Protein AF-A0A0K8V2G8-F1 (afdb_monomer_lite)

Structure (mmCIF, N/CA/C/O backbone):
data_AF-A0A0K8V2G8-F1
#
_entry.id   AF-A0A0K8V2G8-F1
#
loop_
_atom_site.group_PDB
_atom_site.id
_atom_site.type_symbol
_atom_site.label_atom_id
_atom_site.label_alt_id
_atom_site.label_comp_id
_atom_site.label_asym_id
_atom_site.label_entity_id
_atom_site.label_seq_id
_atom_site.pdbx_PDB_ins_code
_atom_site.Cartn_x
_atom_site.Cartn_y
_atom_site.Cartn_z
_atom_site.occupancy
_atom_site.B_iso_or_equiv
_atom_site.auth_seq_id
_atom_site.auth_comp_id
_atom_site.auth_asym_id
_atom_site.auth_atom_id
_atom_site.pdbx_PDB_model_num
ATOM 1 N N . MET A 1 1 ? -19.554 -8.550 -14.761 1.00 41.94 1 MET A N 1
ATOM 2 C CA . MET A 1 1 ? -18.535 -8.451 -13.702 1.00 41.94 1 MET A CA 1
ATOM 3 C C . MET A 1 1 ? -17.722 -9.725 -13.819 1.00 41.94 1 MET A C 1
ATOM 5 O O . MET A 1 1 ? -18.204 -10.765 -13.389 1.00 41.94 1 MET A O 1
ATOM 9 N N . ASN A 1 2 ? -16.613 -9.688 -14.556 1.00 38.88 2 ASN A N 1
ATOM 10 C CA . ASN A 1 2 ? -15.762 -10.867 -14.713 1.00 38.88 2 ASN A CA 1
ATOM 11 C C . ASN A 1 2 ? -14.847 -10.941 -13.487 1.00 38.88 2 ASN A C 1
ATOM 13 O O . ASN A 1 2 ? -14.289 -9.932 -13.070 1.00 38.88 2 ASN A O 1
ATOM 17 N N . GLU A 1 3 ? -14.718 -12.117 -12.877 1.00 46.59 3 GLU A N 1
ATOM 18 C CA . GLU A 1 3 ? -13.953 -12.346 -11.636 1.00 46.59 3 GLU A CA 1
ATOM 19 C C . GLU A 1 3 ? -12.420 -12.220 -11.802 1.00 46.59 3 GLU A C 1
ATOM 21 O O . GLU A 1 3 ? -11.664 -12.582 -10.896 1.00 46.59 3 GLU A O 1
ATOM 26 N N . GLU A 1 4 ? -11.957 -11.741 -12.959 1.00 46.47 4 GLU A N 1
ATOM 27 C CA . GLU A 1 4 ? -10.601 -11.957 -13.473 1.00 46.47 4 GLU A CA 1
ATOM 28 C C . GLU A 1 4 ? -9.624 -10.796 -13.189 1.00 46.47 4 GLU A C 1
ATOM 30 O O . GLU A 1 4 ? -8.418 -11.017 -13.189 1.00 46.47 4 GLU A O 1
ATOM 35 N N . ASP A 1 5 ? -10.115 -9.609 -12.808 1.00 48.47 5 ASP A N 1
ATOM 36 C CA . ASP A 1 5 ? -9.299 -8.420 -12.471 1.00 48.47 5 ASP A CA 1
ATOM 37 C C . ASP A 1 5 ? -9.186 -8.162 -10.953 1.00 48.47 5 ASP A C 1
ATOM 39 O O . ASP A 1 5 ? -9.135 -7.025 -10.477 1.00 48.47 5 ASP A O 1
ATOM 43 N N . ILE A 1 6 ? -9.186 -9.223 -10.144 1.00 56.06 6 ILE A N 1
ATOM 44 C CA . ILE A 1 6 ? -9.200 -9.107 -8.680 1.00 56.06 6 ILE A CA 1
ATOM 45 C C . ILE A 1 6 ? -7.839 -9.503 -8.109 1.00 56.06 6 ILE A C 1
ATOM 47 O O . ILE A 1 6 ? -7.391 -10.638 -8.268 1.00 56.06 6 ILE A O 1
ATOM 51 N N . ILE A 1 7 ? -7.209 -8.589 -7.363 1.00 60.88 7 ILE A N 1
ATOM 52 C CA . ILE A 1 7 ? -6.068 -8.926 -6.504 1.00 60.88 7 ILE A CA 1
ATOM 53 C C . ILE A 1 7 ? -6.590 -9.778 -5.350 1.00 60.88 7 ILE A C 1
ATOM 55 O O . ILE A 1 7 ? -7.371 -9.301 -4.520 1.00 60.88 7 ILE A O 1
ATOM 59 N N . ARG A 1 8 ? -6.145 -11.032 -5.275 1.00 75.50 8 ARG A N 1
ATOM 60 C CA . ARG A 1 8 ? -6.487 -11.931 -4.172 1.00 75.50 8 ARG A CA 1
ATOM 61 C C . ARG A 1 8 ? -5.332 -11.978 -3.185 1.00 75.50 8 ARG A C 1
ATOM 63 O O . ARG A 1 8 ? -4.165 -12.115 -3.554 1.00 75.50 8 ARG A O 1
ATOM 70 N N . VAL A 1 9 ? -5.686 -11.840 -1.914 1.00 66.00 9 VAL A N 1
ATOM 71 C CA . VAL A 1 9 ? -4.755 -11.904 -0.794 1.00 66.00 9 VAL A CA 1
ATOM 72 C C . VAL A 1 9 ? -5.177 -13.061 0.082 1.00 66.00 9 VAL A C 1
ATOM 74 O O . VAL A 1 9 ? -6.290 -13.080 0.606 1.00 66.00 9 VAL A O 1
ATOM 77 N N . GLU A 1 10 ? -4.256 -13.990 0.284 1.00 75.19 10 GLU A N 1
ATOM 78 C CA . GLU A 1 10 ? -4.449 -15.099 1.204 1.00 75.19 10 GLU A CA 1
ATOM 79 C C . GLU A 1 10 ? -3.355 -15.082 2.267 1.00 75.19 10 GLU A C 1
ATOM 81 O O . GLU A 1 10 ? -2.177 -14.807 2.002 1.00 75.19 10 GLU A O 1
ATOM 86 N N . LYS A 1 11 ? -3.752 -15.391 3.501 1.00 60.00 11 LYS A N 1
ATOM 87 C CA . LYS A 1 11 ? -2.809 -15.663 4.580 1.00 60.00 11 LYS A CA 1
ATOM 88 C C . LYS A 1 11 ? -2.103 -16.980 4.267 1.00 60.00 11 LYS A C 1
ATOM 90 O O . LYS A 1 11 ? -2.762 -17.997 4.056 1.00 60.00 11 LYS A O 1
ATOM 95 N N . ALA A 1 12 ? -0.773 -16.981 4.270 1.00 54.56 12 ALA A N 1
ATOM 96 C CA . ALA A 1 12 ? -0.030 -18.226 4.114 1.00 54.56 12 ALA A CA 1
ATOM 97 C C . ALA A 1 12 ? -0.277 -19.151 5.332 1.00 54.56 12 ALA A C 1
ATOM 99 O O . ALA A 1 12 ? -0.427 -18.641 6.450 1.00 54.56 12 ALA A O 1
ATOM 100 N N . PRO A 1 13 ? -0.304 -20.488 5.160 1.00 47.31 13 PRO A N 1
ATOM 101 C CA . PRO A 1 13 ? -0.367 -21.421 6.284 1.00 47.31 13 PRO A CA 1
ATOM 102 C C . PRO A 1 13 ? 0.740 -21.114 7.303 1.00 47.31 13 PRO A C 1
ATOM 104 O O . PRO A 1 13 ? 1.890 -20.887 6.930 1.00 47.31 13 PRO A O 1
ATOM 107 N N . LEU A 1 14 ? 0.370 -21.044 8.583 1.00 51.66 14 LEU A N 1
ATOM 108 C CA . LEU A 1 14 ? 1.260 -20.657 9.680 1.00 51.66 14 LEU A CA 1
ATOM 109 C C . LEU A 1 14 ? 2.249 -21.781 10.019 1.00 51.66 14 LEU A C 1
ATOM 111 O O . LEU A 1 14 ? 1.823 -22.876 10.376 1.00 51.66 14 LEU A O 1
ATOM 115 N N . GLU A 1 15 ? 3.542 -21.459 10.060 1.00 47.50 15 GLU A N 1
ATOM 116 C CA . GLU A 1 15 ? 4.415 -21.993 11.108 1.00 47.50 15 GLU A CA 1
ATOM 117 C C . GLU A 1 15 ? 4.232 -21.110 12.352 1.00 47.50 15 GLU A C 1
ATOM 119 O O . GLU A 1 15 ? 4.153 -19.882 12.261 1.00 47.50 15 GLU A O 1
ATOM 124 N N . VAL A 1 16 ? 4.033 -21.752 13.502 1.00 42.22 16 VAL A N 1
ATOM 125 C CA . VAL A 1 16 ? 3.554 -21.131 14.743 1.00 42.22 16 VAL A CA 1
ATOM 126 C C . VAL A 1 16 ? 4.580 -20.136 15.285 1.00 42.22 16 VAL A C 1
ATOM 128 O O . VAL A 1 16 ? 5.695 -20.517 15.626 1.00 42.22 16 VAL A O 1
ATOM 131 N N . MET A 1 17 ? 4.185 -18.871 15.437 1.00 38.06 17 MET A N 1
ATOM 132 C CA . MET A 1 17 ? 4.955 -17.882 16.190 1.00 38.06 17 MET A CA 1
ATOM 133 C C . MET A 1 17 ? 4.000 -16.999 17.005 1.00 38.06 17 MET A C 1
ATOM 135 O O . MET A 1 17 ? 2.992 -16.516 16.486 1.00 38.06 17 MET A O 1
ATOM 139 N N . ASN A 1 18 ? 4.297 -16.892 18.304 1.00 37.94 18 ASN A N 1
ATOM 140 C CA . ASN A 1 18 ? 3.417 -16.379 19.356 1.00 37.94 18 ASN A CA 1
ATOM 141 C C . ASN A 1 18 ? 3.062 -14.892 19.190 1.00 37.94 18 ASN A C 1
ATOM 143 O O . ASN A 1 18 ? 3.897 -14.077 18.801 1.00 37.94 18 ASN A O 1
ATOM 147 N N . GLU A 1 19 ? 1.815 -14.557 19.520 1.00 38.94 19 GLU A N 1
ATOM 148 C CA . GLU A 1 19 ? 1.239 -13.214 19.420 1.00 38.94 19 GLU A CA 1
ATOM 149 C C . GLU A 1 19 ? 1.582 -12.367 20.657 1.00 38.94 19 GLU A C 1
ATOM 151 O O . GLU A 1 19 ? 1.492 -12.840 21.789 1.00 38.94 19 GLU A O 1
ATOM 156 N N . ILE A 1 20 ? 1.971 -11.109 20.432 1.00 39.66 20 ILE A N 1
ATOM 157 C CA . ILE A 1 20 ? 2.133 -10.087 21.473 1.00 39.66 20 ILE A CA 1
ATOM 158 C C . ILE A 1 20 ? 0.885 -9.196 21.426 1.00 39.66 20 ILE A C 1
ATOM 160 O O . ILE A 1 20 ? 0.520 -8.695 20.363 1.00 39.66 20 ILE A O 1
ATOM 164 N N . ASN A 1 21 ? 0.222 -9.044 22.575 1.00 41.84 21 ASN A N 1
ATOM 165 C CA . ASN A 1 21 ? -0.933 -8.167 22.771 1.00 41.84 21 ASN A CA 1
ATOM 166 C C . ASN A 1 21 ? -0.479 -6.706 22.890 1.00 41.84 21 ASN A C 1
ATOM 168 O O . ASN A 1 21 ? 0.310 -6.401 23.780 1.00 41.84 21 ASN A O 1
ATOM 172 N N . ASP A 1 22 ? -1.037 -5.812 22.070 1.00 45.84 22 ASP A N 1
ATOM 173 C CA . ASP A 1 22 ? -0.886 -4.361 22.238 1.00 45.84 22 ASP A CA 1
ATOM 174 C C . ASP A 1 22 ? -2.131 -3.760 22.910 1.00 45.84 22 ASP A C 1
ATOM 176 O O . ASP A 1 22 ? -3.257 -3.875 22.414 1.00 45.84 22 ASP A O 1
ATOM 180 N N . GLU A 1 23 ? -1.909 -3.116 24.057 1.00 40.09 23 GLU A N 1
ATOM 181 C CA . GLU A 1 23 ? -2.914 -2.425 24.866 1.00 40.09 23 GLU A CA 1
ATOM 182 C C . GLU A 1 23 ? -3.423 -1.129 24.207 1.00 40.09 23 GLU A C 1
ATOM 184 O O . GLU A 1 23 ? -2.690 -0.341 23.605 1.00 40.09 23 GLU A O 1
ATOM 189 N N . LEU A 1 24 ? -4.728 -0.900 24.356 1.00 38.22 24 LEU A N 1
ATOM 190 C CA . LEU A 1 24 ? -5.492 0.206 23.788 1.00 38.22 24 LEU A CA 1
ATOM 191 C C . LEU A 1 24 ? -5.239 1.510 24.563 1.00 38.22 24 LEU A C 1
ATOM 193 O O . LEU A 1 24 ? -5.796 1.702 25.642 1.00 38.22 24 LEU A O 1
ATOM 197 N N . ASN A 1 25 ? -4.464 2.438 23.993 1.00 36.34 25 ASN A N 1
ATOM 198 C CA . ASN A 1 25 ? -4.293 3.774 24.566 1.00 36.34 25 ASN A CA 1
ATOM 199 C C . ASN A 1 25 ? -5.191 4.811 23.861 1.00 36.34 25 ASN A C 1
ATOM 201 O O . ASN A 1 25 ? -5.102 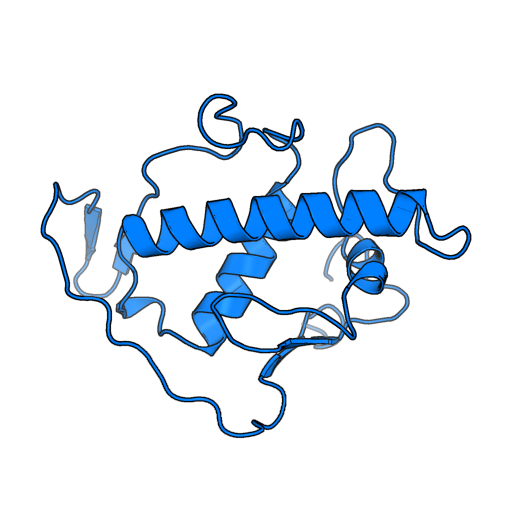5.028 22.649 1.00 36.34 25 ASN A O 1
ATOM 205 N N . ASN A 1 26 ? -6.081 5.421 24.647 1.00 50.28 26 ASN A N 1
ATOM 206 C CA . ASN A 1 26 ? -7.050 6.447 24.260 1.00 50.28 26 ASN A CA 1
ATOM 207 C C . ASN A 1 26 ? -6.351 7.706 23.728 1.00 50.28 26 ASN A C 1
ATOM 209 O O . ASN A 1 26 ? -5.630 8.351 24.482 1.00 50.28 26 ASN A O 1
ATOM 213 N N . ASN A 1 27 ? -6.636 8.125 22.489 1.00 44.38 27 ASN A N 1
ATOM 214 C CA . ASN A 1 27 ? -6.468 9.527 22.097 1.00 44.38 27 ASN A CA 1
ATOM 215 C C . ASN A 1 27 ? -7.410 9.950 20.956 1.00 44.38 27 ASN A C 1
ATOM 217 O O . ASN A 1 27 ? -7.513 9.287 19.925 1.00 44.38 27 ASN A O 1
ATOM 221 N N . THR A 1 28 ? -8.115 11.054 21.230 1.00 43.12 28 THR A N 1
ATOM 222 C CA . THR A 1 28 ? -8.853 11.974 20.341 1.00 43.12 28 THR A CA 1
ATOM 223 C C . THR A 1 28 ? -9.437 11.377 19.056 1.00 43.12 28 THR A C 1
ATOM 225 O O . THR A 1 28 ? -8.828 11.325 17.992 1.00 43.12 28 THR A O 1
ATOM 228 N N . SER A 1 29 ? -10.700 10.971 19.182 1.00 44.47 29 SER A N 1
ATOM 229 C CA . SER A 1 29 ? -11.521 10.327 18.162 1.00 44.47 29 SER A CA 1
ATOM 230 C C . SER A 1 29 ? -11.598 11.123 16.846 1.00 44.47 29 SER A C 1
ATOM 232 O O . SER A 1 29 ? -12.313 12.118 16.748 1.00 44.47 29 SER A O 1
ATOM 234 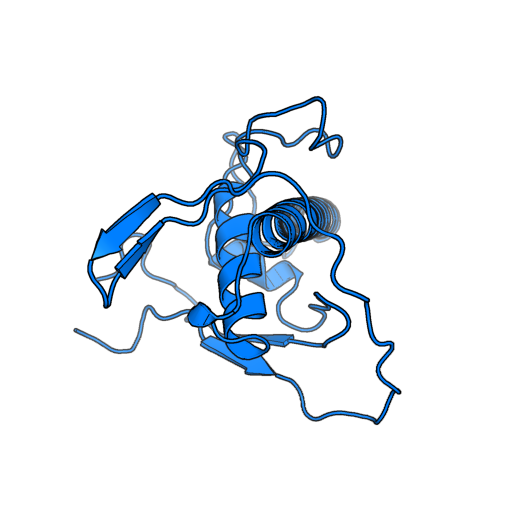N N . ALA A 1 30 ? -10.923 10.644 15.794 1.00 47.53 30 ALA A N 1
ATOM 235 C CA . ALA A 1 30 ? -11.066 11.124 14.411 1.00 47.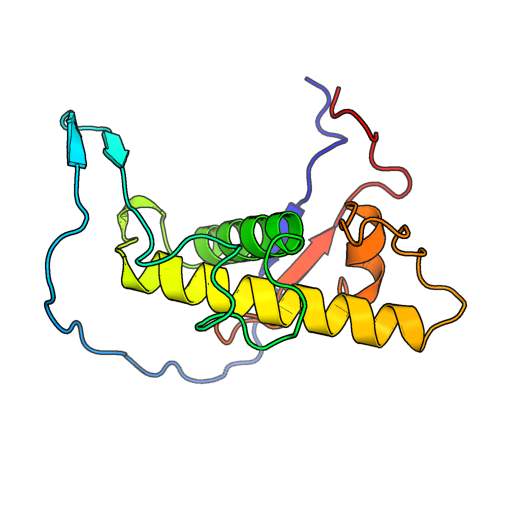53 30 ALA A CA 1
ATOM 236 C C . ALA A 1 30 ? -12.362 10.614 13.735 1.00 47.53 30 ALA A C 1
ATOM 238 O O . ALA A 1 30 ? -12.407 10.399 12.521 1.00 47.53 30 ALA A O 1
ATOM 239 N N . TYR A 1 31 ? -13.399 10.384 14.539 1.00 52.50 31 TYR A N 1
ATOM 240 C CA . TYR A 1 31 ? -14.632 9.690 14.196 1.00 52.50 31 TYR A CA 1
ATOM 241 C C . TYR A 1 31 ? -15.677 10.640 13.622 1.00 52.50 31 TYR A C 1
ATOM 243 O O . TYR A 1 31 ? -16.003 11.669 14.213 1.00 52.50 31 TYR A O 1
ATOM 251 N N . THR A 1 32 ? -16.270 10.249 12.497 1.00 54.22 32 THR A N 1
ATOM 252 C CA . THR A 1 32 ? -17.532 10.826 12.029 1.00 54.22 32 THR A CA 1
ATOM 253 C C . THR A 1 32 ? -18.510 9.685 11.784 1.00 54.22 32 THR A C 1
ATOM 255 O O . THR A 1 32 ? -18.324 8.866 10.878 1.00 54.22 32 THR A O 1
ATOM 258 N N . ARG A 1 33 ? -19.539 9.601 12.636 1.00 49.00 33 ARG A N 1
ATOM 259 C CA . ARG A 1 33 ? -20.671 8.686 12.455 1.00 49.00 33 ARG A CA 1
ATOM 260 C C . ARG A 1 33 ? -21.533 9.203 11.310 1.00 49.00 33 ARG A C 1
ATOM 262 O O . ARG A 1 33 ? -21.974 10.344 11.379 1.00 49.00 33 ARG A O 1
ATOM 269 N N . ILE A 1 34 ? -21.778 8.383 10.290 1.00 61.25 34 ILE A N 1
ATOM 270 C CA . ILE A 1 34 ? -22.731 8.720 9.220 1.00 61.25 34 ILE A CA 1
ATOM 271 C C . ILE A 1 34 ? -24.118 8.176 9.589 1.00 61.25 34 ILE A C 1
ATOM 273 O O . ILE A 1 34 ? -25.106 8.896 9.501 1.00 61.25 34 ILE A O 1
ATOM 277 N N . CYS A 1 35 ? -24.194 6.926 10.055 1.00 46.53 35 CYS A N 1
ATOM 278 C CA . CYS A 1 35 ? -25.405 6.302 10.600 1.00 46.53 35 CYS A CA 1
ATOM 279 C C . CYS A 1 35 ? -25.034 5.137 11.538 1.00 46.53 35 CYS A C 1
ATOM 281 O O . CYS A 1 35 ? -23.851 4.891 11.791 1.00 46.53 35 CYS A O 1
ATOM 283 N N . ASP A 1 36 ? -26.024 4.398 12.047 1.00 58.31 36 ASP A N 1
ATOM 284 C CA . ASP A 1 36 ? -25.798 3.220 12.902 1.00 58.31 36 ASP A CA 1
ATOM 285 C C . ASP A 1 36 ? -24.987 2.106 12.210 1.00 58.31 36 ASP A C 1
ATOM 287 O O . ASP A 1 36 ? -24.378 1.285 12.891 1.00 58.31 36 ASP A O 1
ATOM 291 N N . PHE A 1 37 ? -24.914 2.127 10.874 1.00 59.94 37 PHE A N 1
ATOM 292 C CA . PHE A 1 37 ? -24.275 1.097 10.048 1.00 59.94 37 PHE A CA 1
ATOM 293 C C . PHE A 1 37 ? -22.991 1.555 9.336 1.00 59.94 37 PHE A C 1
ATOM 295 O O . PHE A 1 37 ? -22.235 0.713 8.855 1.00 59.94 37 PHE A O 1
ATOM 302 N N . SER A 1 38 ? -22.708 2.864 9.292 1.00 63.25 38 SER A N 1
ATOM 303 C CA . SER A 1 38 ? -21.599 3.430 8.509 1.00 63.25 38 SER A CA 1
ATOM 304 C C . SER A 1 38 ? -20.785 4.442 9.310 1.00 63.25 38 SER A C 1
ATOM 306 O O . SER A 1 38 ? -21.320 5.377 9.916 1.00 63.25 38 SER A O 1
ATOM 308 N N . ARG A 1 39 ? -19.458 4.286 9.268 1.00 74.81 39 ARG A N 1
ATOM 309 C CA . ARG A 1 39 ? -18.491 5.166 9.937 1.00 74.81 39 ARG A CA 1
ATOM 310 C C . ARG A 1 39 ? -17.362 5.560 8.991 1.00 74.81 39 ARG A C 1
ATOM 312 O O . ARG A 1 39 ? -16.877 4.717 8.241 1.00 74.81 39 ARG A O 1
ATOM 319 N N . ILE A 1 40 ? -16.909 6.810 9.082 1.00 86.44 40 ILE A N 1
ATOM 320 C CA . ILE A 1 40 ? -15.634 7.242 8.498 1.00 86.44 40 ILE A CA 1
ATOM 321 C C . ILE A 1 40 ? -14.568 7.149 9.586 1.00 86.44 40 ILE A C 1
ATOM 323 O O . ILE A 1 40 ? -14.719 7.717 10.670 1.00 86.44 40 ILE A O 1
ATOM 327 N N . VAL A 1 41 ? -13.479 6.450 9.274 1.00 86.94 41 VAL A N 1
ATOM 328 C CA . VAL A 1 41 ? -12.250 6.441 10.071 1.00 86.94 41 VAL A CA 1
ATOM 329 C C . VAL A 1 41 ? -11.184 7.150 9.246 1.00 86.94 41 VAL A C 1
ATOM 331 O O . VAL A 1 41 ? -11.046 6.876 8.055 1.00 86.94 41 VAL A O 1
ATOM 334 N N . ARG A 1 42 ? -10.451 8.078 9.861 1.00 92.88 42 ARG A N 1
ATOM 335 C CA . ARG A 1 42 ? -9.374 8.831 9.207 1.00 92.88 42 ARG A CA 1
ATOM 336 C C . ARG A 1 42 ? -8.041 8.499 9.857 1.00 92.88 42 ARG A C 1
ATOM 338 O O . ARG A 1 42 ? -7.985 8.314 11.070 1.00 92.88 42 ARG A O 1
ATOM 345 N N . ALA A 1 43 ? -6.992 8.431 9.047 1.00 95.44 43 ALA A N 1
ATOM 346 C CA . ALA A 1 43 ? -5.625 8.490 9.542 1.00 95.44 43 ALA A CA 1
ATOM 347 C C . ALA A 1 43 ? -5.315 9.901 10.071 1.00 95.44 43 ALA A C 1
ATOM 349 O O . ALA A 1 43 ? -6.039 10.860 9.789 1.00 95.44 43 ALA A O 1
ATOM 350 N N . SER A 1 44 ? -4.222 10.032 10.815 1.00 96.56 44 SER A N 1
ATOM 351 C CA . SER A 1 44 ? -3.728 11.317 11.316 1.00 96.56 44 SER A CA 1
ATOM 352 C C . SER A 1 44 ? -3.105 12.183 10.215 1.00 96.56 44 SER A C 1
ATOM 354 O O . SER A 1 44 ? -2.996 13.395 10.385 1.00 96.56 44 SER A O 1
ATOM 356 N N . TRP A 1 45 ? -2.701 11.577 9.093 1.00 96.00 45 TRP A N 1
ATOM 357 C CA . TRP A 1 45 ? -1.968 12.238 8.010 1.00 96.00 45 TRP A CA 1
ATOM 358 C C . TRP A 1 45 ? -2.419 11.727 6.639 1.00 96.00 45 TRP A C 1
ATOM 360 O O . TRP A 1 45 ? -2.993 10.648 6.524 1.00 96.00 45 TRP A O 1
ATOM 370 N N . HIS A 1 46 ? -2.146 12.504 5.591 1.00 95.44 46 HIS A N 1
ATOM 371 C CA . HIS A 1 46 ? -2.335 12.089 4.200 1.00 95.44 46 HIS A CA 1
ATOM 372 C C . HIS A 1 46 ? -1.023 11.567 3.600 1.00 95.44 46 HIS A C 1
ATOM 374 O O . HIS A 1 46 ? 0.055 11.906 4.078 1.00 95.44 46 HIS A O 1
ATOM 380 N N . GLN A 1 47 ? -1.104 10.806 2.506 1.00 95.75 47 GLN A N 1
ATOM 381 C CA . GLN A 1 47 ? 0.045 10.129 1.876 1.00 95.75 47 GLN A CA 1
ATOM 382 C C . GLN A 1 47 ? 1.216 11.047 1.479 1.00 95.75 47 GLN A C 1
ATOM 384 O O . GLN A 1 47 ? 2.365 10.631 1.517 1.00 95.75 47 GLN A O 1
ATOM 389 N N . GLY A 1 48 ? 0.935 12.309 1.134 1.00 96.81 48 GLY A N 1
ATOM 390 C CA . GLY A 1 48 ? 1.959 13.310 0.805 1.00 96.81 48 GLY A CA 1
ATOM 391 C C . GLY A 1 48 ? 2.635 13.979 2.010 1.00 96.81 48 GLY A C 1
ATOM 392 O O . GLY A 1 48 ? 3.216 15.044 1.853 1.00 96.81 48 GLY A O 1
ATOM 393 N N . ASN A 1 49 ? 2.484 13.456 3.231 1.00 97.19 49 ASN A N 1
ATOM 394 C CA . ASN A 1 49 ? 3.117 14.049 4.410 1.00 97.19 49 ASN A CA 1
ATOM 395 C C . ASN A 1 49 ? 4.582 13.593 4.529 1.00 97.19 49 ASN A C 1
ATOM 397 O O . ASN A 1 49 ? 4.867 12.534 5.086 1.00 97.19 49 ASN A O 1
ATOM 401 N N . GLU A 1 50 ? 5.503 14.416 4.034 1.00 96.06 50 GLU A N 1
ATOM 402 C CA . GLU A 1 50 ? 6.947 14.133 4.008 1.00 96.06 50 GLU A CA 1
ATOM 403 C C . GLU A 1 50 ? 7.597 14.024 5.397 1.00 96.06 50 GLU A C 1
ATOM 405 O O . GLU A 1 50 ? 8.614 13.353 5.548 1.00 96.06 50 GLU A O 1
ATOM 410 N N . LEU A 1 51 ? 7.010 14.638 6.434 1.00 95.12 51 LEU A N 1
ATOM 411 C CA . LEU A 1 51 ? 7.537 14.538 7.802 1.00 95.12 51 LEU A CA 1
ATOM 412 C C . LEU A 1 51 ? 7.337 13.139 8.395 1.00 95.12 51 LEU A C 1
ATOM 414 O O . LEU A 1 51 ? 8.098 12.726 9.268 1.00 95.12 51 LEU A O 1
ATOM 418 N N . ILE A 1 52 ? 6.298 12.431 7.950 1.00 95.88 52 ILE A N 1
ATOM 419 C CA . ILE A 1 52 ? 5.953 11.090 8.430 1.00 95.88 52 ILE A CA 1
ATOM 420 C C . ILE A 1 52 ? 6.495 10.017 7.486 1.00 95.88 52 ILE A C 1
ATOM 422 O O . ILE A 1 52 ? 7.048 9.019 7.946 1.00 95.88 52 ILE A O 1
ATOM 426 N N . PHE A 1 53 ? 6.355 10.216 6.174 1.00 96.50 53 PHE A N 1
ATOM 427 C CA . PHE A 1 53 ? 6.798 9.266 5.153 1.00 96.50 53 PHE A CA 1
ATOM 428 C C . PHE A 1 53 ? 8.194 9.636 4.655 1.00 96.50 53 PHE A C 1
ATOM 430 O O . PHE A 1 53 ? 8.370 10.257 3.609 1.00 96.50 53 PHE A O 1
ATOM 437 N N . THR A 1 54 ? 9.200 9.244 5.436 1.00 92.44 54 THR A N 1
ATOM 438 C CA . THR A 1 54 ? 10.613 9.588 5.209 1.00 92.44 54 THR A CA 1
ATOM 439 C C . THR A 1 54 ? 11.326 8.664 4.220 1.00 92.44 54 THR A C 1
ATOM 441 O O . THR A 1 54 ? 12.532 8.793 4.017 1.00 92.44 54 THR A O 1
ATOM 444 N N . SER A 1 55 ? 10.594 7.755 3.567 1.00 91.69 55 SER A N 1
ATOM 445 C CA . SER A 1 55 ? 11.108 6.884 2.503 1.00 91.69 55 SER A CA 1
ATOM 446 C C . SER A 1 55 ? 11.635 7.643 1.280 1.00 91.69 55 SER A C 1
ATOM 448 O O . SER A 1 55 ? 12.357 7.070 0.469 1.00 91.69 55 SER A O 1
ATOM 450 N N . GLY A 1 56 ? 11.273 8.924 1.141 1.00 94.12 56 GLY A N 1
ATOM 451 C CA . GLY A 1 56 ? 11.557 9.741 -0.038 1.00 94.12 56 GLY A CA 1
ATOM 452 C C . GLY A 1 56 ? 10.512 9.596 -1.147 1.00 94.12 56 GLY A C 1
ATOM 453 O O . GLY A 1 56 ? 10.699 10.143 -2.229 1.00 94.12 56 GLY A O 1
ATOM 454 N N . PHE A 1 57 ? 9.410 8.882 -0.889 1.00 95.81 57 PHE A N 1
ATOM 455 C CA . PHE A 1 57 ? 8.377 8.575 -1.886 1.00 95.81 57 PHE A CA 1
ATOM 456 C C . PHE A 1 57 ? 6.980 9.087 -1.506 1.00 95.81 57 PHE A C 1
ATOM 458 O O . PHE A 1 57 ? 5.968 8.566 -1.980 1.00 95.81 57 PHE A O 1
ATOM 465 N N . ALA A 1 58 ? 6.909 10.102 -0.641 1.00 96.94 58 ALA A N 1
ATOM 466 C CA . ALA A 1 58 ? 5.650 10.710 -0.233 1.00 96.94 58 ALA A CA 1
ATOM 467 C C . ALA A 1 58 ? 4.845 11.223 -1.441 1.00 96.94 58 ALA A C 1
ATOM 469 O O . ALA A 1 58 ? 5.339 11.996 -2.254 1.00 96.94 58 ALA A O 1
ATOM 470 N N . GLY A 1 59 ? 3.584 10.797 -1.545 1.00 96.50 59 GLY A N 1
ATOM 471 C CA . GLY A 1 59 ? 2.647 11.200 -2.596 1.00 96.50 59 GLY A CA 1
ATOM 472 C C . GLY A 1 59 ? 2.368 10.138 -3.663 1.00 96.50 59 GLY A C 1
ATOM 473 O O . GLY A 1 59 ? 1.267 10.144 -4.213 1.00 96.50 59 GLY A O 1
ATOM 474 N N . VAL A 1 60 ? 3.289 9.200 -3.913 1.00 97.44 60 VAL A N 1
ATOM 475 C CA . VAL A 1 60 ? 3.174 8.201 -5.004 1.00 97.44 60 VAL A CA 1
ATOM 476 C C . VAL A 1 60 ? 2.914 6.771 -4.517 1.00 97.44 60 VAL A C 1
ATOM 478 O O . VAL A 1 60 ? 2.638 5.869 -5.307 1.00 97.44 60 VAL A O 1
ATOM 481 N N . GLN A 1 61 ? 2.922 6.545 -3.202 1.00 97.31 61 GLN A N 1
ATOM 482 C CA . GLN A 1 61 ? 2.785 5.216 -2.599 1.00 97.31 61 GLN A CA 1
ATOM 483 C C . GLN A 1 61 ? 1.333 4.739 -2.387 1.00 97.31 61 GLN A C 1
ATOM 485 O O . GLN A 1 61 ? 1.087 3.769 -1.663 1.00 97.31 61 GLN A O 1
ATOM 490 N N . CYS A 1 62 ? 0.358 5.387 -3.034 1.00 96.62 62 CYS A N 1
ATOM 491 C CA . CYS A 1 62 ? -1.076 5.125 -2.869 1.00 96.62 62 CYS A CA 1
ATOM 492 C C . CYS A 1 62 ? -1.452 3.649 -3.075 1.00 96.62 62 CYS A C 1
ATOM 494 O O . CYS A 1 62 ? -2.169 3.064 -2.262 1.00 96.62 62 CYS A O 1
ATOM 496 N N . CYS A 1 63 ? -0.925 3.026 -4.132 1.00 95.75 63 CYS A N 1
ATOM 497 C CA . CYS A 1 63 ? -1.230 1.647 -4.499 1.00 95.75 63 CYS A CA 1
ATOM 498 C C . CYS A 1 63 ? -0.766 0.662 -3.410 1.00 95.75 63 CYS A C 1
ATOM 500 O O . CYS A 1 63 ? -1.505 -0.237 -3.008 1.00 95.75 63 CYS A O 1
ATOM 502 N N . ALA A 1 64 ? 0.425 0.882 -2.848 1.00 97.06 64 ALA A N 1
ATOM 503 C CA . ALA A 1 64 ? 0.953 0.061 -1.762 1.00 97.06 64 ALA A CA 1
ATOM 504 C C . ALA A 1 64 ? 0.220 0.300 -0.427 1.00 97.06 64 ALA A C 1
ATOM 506 O O . ALA A 1 64 ? 0.005 -0.647 0.329 1.00 97.06 64 ALA A O 1
ATOM 507 N N . MET A 1 65 ? -0.220 1.532 -0.139 1.00 97.88 65 MET A N 1
ATOM 508 C CA . MET A 1 65 ? -1.069 1.836 1.028 1.00 97.88 65 MET A CA 1
ATOM 509 C C . MET A 1 65 ? -2.459 1.193 0.929 1.00 97.88 65 MET A C 1
ATOM 511 O O . MET A 1 65 ? -2.993 0.698 1.931 1.00 97.88 65 MET A O 1
ATOM 515 N N . ALA A 1 66 ? -3.034 1.150 -0.274 1.00 96.81 66 ALA A N 1
ATOM 516 C CA . ALA A 1 66 ? -4.271 0.426 -0.538 1.00 96.81 66 ALA A CA 1
ATOM 517 C C . ALA A 1 66 ? -4.076 -1.081 -0.322 1.00 96.81 66 ALA A C 1
ATOM 519 O O . ALA A 1 66 ? -4.840 -1.690 0.429 1.00 96.81 66 ALA A O 1
ATOM 520 N N . LEU A 1 67 ? -3.004 -1.659 -0.879 1.00 96.44 67 LEU A N 1
ATOM 521 C CA . LEU A 1 67 ? -2.633 -3.054 -0.640 1.00 96.44 67 LEU A CA 1
ATOM 522 C C . LEU A 1 67 ? -2.495 -3.339 0.860 1.00 96.44 67 LEU A C 1
ATOM 524 O O . LEU A 1 67 ? -3.155 -4.245 1.357 1.00 96.44 67 LEU A O 1
ATOM 528 N N . ALA A 1 68 ? -1.731 -2.540 1.609 1.00 97.75 68 ALA A N 1
ATOM 529 C CA . ALA A 1 68 ? -1.580 -2.707 3.057 1.00 97.75 68 ALA A CA 1
ATOM 530 C C . ALA A 1 68 ? -2.929 -2.697 3.798 1.00 97.75 68 ALA A C 1
ATOM 532 O O . ALA A 1 68 ? -3.133 -3.471 4.732 1.00 97.75 68 ALA A O 1
ATOM 533 N N . SER A 1 69 ? -3.885 -1.876 3.361 1.00 96.94 69 SER A N 1
ATOM 534 C CA . SER A 1 69 ? -5.234 -1.865 3.936 1.00 96.94 69 SER A CA 1
ATOM 535 C C . SER A 1 69 ? -6.022 -3.142 3.617 1.00 96.94 69 SER A C 1
ATOM 537 O O . SER A 1 69 ? -6.703 -3.666 4.499 1.00 96.94 69 SER A O 1
ATOM 539 N N . ILE A 1 70 ? -5.884 -3.695 2.407 1.00 96.00 70 ILE A N 1
ATOM 540 C CA . ILE A 1 70 ? -6.464 -4.998 2.031 1.00 96.00 70 ILE A CA 1
ATOM 541 C C . ILE A 1 70 ? -5.846 -6.122 2.875 1.00 96.00 70 ILE A C 1
ATOM 543 O O . ILE A 1 70 ? -6.576 -6.925 3.460 1.00 96.00 70 ILE A O 1
ATOM 547 N N . LEU A 1 71 ? -4.515 -6.142 3.020 1.00 95.94 71 LEU A N 1
ATOM 548 C CA . LEU A 1 71 ? -3.821 -7.102 3.887 1.00 95.94 71 LEU A CA 1
ATOM 549 C C . LEU A 1 71 ? -4.349 -7.008 5.323 1.00 95.94 71 LEU A C 1
ATOM 551 O O . LEU A 1 71 ? -4.674 -8.028 5.931 1.00 95.94 71 LEU A O 1
ATOM 555 N N . ARG A 1 72 ? -4.504 -5.788 5.858 1.00 96.62 72 ARG A N 1
ATOM 556 C CA . ARG A 1 72 ? -5.047 -5.575 7.203 1.00 96.62 72 ARG A CA 1
ATOM 557 C C . ARG A 1 72 ? -6.464 -6.119 7.334 1.00 96.62 72 ARG A C 1
ATOM 559 O O . ARG A 1 72 ? -6.756 -6.756 8.339 1.00 96.62 72 ARG A O 1
ATOM 566 N N . ALA A 1 73 ? -7.320 -5.907 6.335 1.00 95.25 73 ALA A N 1
ATOM 567 C CA . ALA A 1 73 ? -8.712 -6.360 6.358 1.00 95.25 73 ALA A CA 1
ATOM 568 C C . ALA A 1 73 ? -8.830 -7.888 6.407 1.00 95.25 73 ALA A C 1
ATOM 570 O O . ALA A 1 73 ? -9.769 -8.407 7.006 1.00 95.25 73 ALA A O 1
ATOM 571 N N . SER A 1 74 ? -7.854 -8.606 5.842 1.00 94.31 74 SER A N 1
ATOM 572 C CA . SER A 1 74 ? -7.812 -10.072 5.892 1.00 94.31 74 SER A CA 1
ATOM 573 C C . SER A 1 74 ? -7.463 -10.647 7.276 1.00 94.31 74 SER A C 1
ATOM 575 O O . SER A 1 74 ? -7.698 -11.829 7.519 1.00 94.31 74 SER A O 1
ATOM 577 N N . ILE A 1 75 ? -6.914 -9.834 8.193 1.00 94.94 75 ILE A N 1
ATOM 578 C CA . ILE A 1 75 ? -6.497 -10.269 9.542 1.00 94.94 75 ILE A CA 1
ATOM 579 C C . ILE A 1 75 ? -7.182 -9.512 10.688 1.00 94.94 75 ILE A C 1
ATOM 581 O O . ILE A 1 75 ? -7.162 -9.982 11.821 1.00 94.94 75 ILE A O 1
ATOM 585 N N . LEU A 1 76 ? -7.765 -8.343 10.419 1.00 91.38 76 LEU A N 1
ATOM 586 C CA . LEU A 1 76 ? -8.484 -7.517 11.383 1.00 91.38 76 LEU A CA 1
ATOM 587 C C . LEU A 1 76 ? -9.700 -6.894 10.702 1.00 91.38 76 LEU A C 1
ATOM 589 O O . LEU A 1 76 ? -9.555 -6.107 9.762 1.00 91.38 76 LEU A O 1
ATOM 593 N N . ALA A 1 77 ? -10.889 -7.190 11.221 1.00 90.06 77 ALA A N 1
ATOM 594 C CA . ALA A 1 77 ? -12.141 -6.755 10.621 1.00 90.06 77 ALA A CA 1
ATOM 595 C C . ALA A 1 77 ? -12.209 -5.213 10.516 1.00 90.06 77 ALA A C 1
ATOM 597 O O . ALA A 1 77 ? -11.920 -4.524 11.502 1.00 90.06 77 ALA A O 1
ATOM 598 N N . PRO A 1 78 ? -12.624 -4.636 9.368 1.00 89.69 78 PRO A N 1
ATOM 599 C CA . PRO A 1 78 ? -12.718 -3.182 9.184 1.00 89.69 78 PRO A CA 1
ATOM 600 C C . PRO A 1 78 ? -13.559 -2.444 10.235 1.00 89.69 78 PRO A C 1
ATOM 602 O O . PRO A 1 78 ? -13.324 -1.265 10.505 1.00 89.69 78 PRO A O 1
ATOM 605 N N . GLN A 1 79 ? -14.508 -3.126 10.883 1.00 87.56 79 GLN A N 1
ATOM 606 C CA . GLN A 1 79 ? -15.341 -2.613 11.980 1.00 87.56 79 GLN A CA 1
ATOM 607 C C . GLN A 1 79 ? -14.563 -2.403 13.291 1.00 87.56 79 GLN A C 1
ATOM 609 O O . GLN A 1 79 ? -15.038 -1.702 14.183 1.00 87.56 79 GLN A O 1
ATOM 614 N N . GLN A 1 80 ? -13.353 -2.950 13.402 1.00 89.00 80 GLN A N 1
ATOM 615 C CA . GLN A 1 80 ? -12.466 -2.786 14.557 1.00 89.00 80 GLN A CA 1
ATOM 616 C C . GLN A 1 80 ? -11.382 -1.728 14.323 1.00 89.00 80 GLN A C 1
ATOM 618 O O . GLN A 1 80 ? -10.614 -1.421 15.226 1.00 89.00 80 GLN A O 1
ATOM 623 N N . TRP A 1 81 ? -11.306 -1.143 13.125 1.00 93.31 81 TRP A N 1
ATOM 624 C CA . TRP A 1 81 ? -10.281 -0.155 12.799 1.00 93.31 81 TRP A CA 1
ATOM 625 C C . TRP A 1 81 ? -10.514 1.179 13.511 1.00 93.31 81 TRP A C 1
ATOM 627 O O . TRP A 1 81 ? -11.646 1.627 13.688 1.00 93.31 81 TRP A O 1
ATOM 637 N N . PHE A 1 82 ? -9.422 1.837 13.864 1.00 93.00 82 PHE A N 1
ATOM 638 C CA . PHE A 1 82 ? -9.381 3.184 14.429 1.00 93.00 82 PHE A CA 1
ATOM 639 C C . PHE A 1 82 ? -8.204 3.951 13.816 1.00 93.00 82 PHE A C 1
ATOM 641 O O . PHE A 1 82 ? -7.457 3.391 13.012 1.00 93.00 82 PHE A O 1
ATOM 648 N N . THR A 1 83 ? -8.017 5.220 14.180 1.00 95.06 83 THR A N 1
ATOM 649 C CA . THR A 1 83 ? -6.972 6.090 13.610 1.00 95.06 83 THR A CA 1
ATOM 650 C C . THR A 1 83 ? -5.598 5.421 13.574 1.00 95.06 83 THR A C 1
ATOM 652 O O . THR A 1 83 ? -4.971 5.388 12.521 1.00 95.06 83 THR A O 1
ATOM 655 N N . ASN A 1 84 ? -5.157 4.786 14.669 1.00 96.06 84 ASN A N 1
ATOM 656 C CA . ASN A 1 84 ? -3.842 4.132 14.693 1.00 96.06 84 ASN A CA 1
ATOM 657 C C . ASN A 1 84 ? -3.778 2.894 13.788 1.00 96.06 84 ASN A C 1
ATOM 659 O O . ASN A 1 84 ? -2.714 2.587 13.262 1.00 96.06 84 ASN A O 1
ATOM 663 N N . THR A 1 85 ? -4.904 2.205 13.561 1.00 96.31 85 THR A N 1
ATOM 664 C CA . THR A 1 85 ? -4.965 1.127 12.561 1.00 96.31 85 THR A CA 1
ATOM 665 C C . THR A 1 85 ? -4.665 1.680 11.173 1.00 96.31 85 THR A C 1
ATOM 667 O O . THR A 1 85 ? -3.816 1.131 10.478 1.00 96.31 85 THR A O 1
ATOM 670 N N . LEU A 1 86 ? -5.303 2.791 10.788 1.00 96.56 86 LEU A N 1
ATOM 671 C CA . LEU A 1 86 ? -5.040 3.420 9.492 1.00 96.56 86 LEU A CA 1
ATOM 672 C C . LEU A 1 86 ? -3.632 4.011 9.406 1.00 96.56 86 LEU A C 1
ATOM 674 O O . LEU A 1 86 ? -2.978 3.830 8.385 1.00 96.56 86 LEU A O 1
ATOM 678 N N . ASN A 1 87 ? -3.129 4.633 10.474 1.00 97.69 87 ASN A N 1
ATOM 679 C CA . ASN A 1 87 ? -1.747 5.117 10.525 1.00 97.69 87 ASN A CA 1
ATOM 680 C C . ASN A 1 87 ? -0.754 3.975 10.279 1.00 97.69 87 ASN A C 1
ATOM 682 O O . ASN A 1 87 ? 0.154 4.120 9.463 1.00 97.69 87 ASN A O 1
ATOM 686 N N . LEU A 1 88 ? -0.957 2.822 10.927 1.00 97.50 88 LEU A N 1
ATOM 687 C CA . LEU A 1 88 ? -0.103 1.658 10.719 1.00 97.50 88 LEU A CA 1
ATOM 688 C C . LEU A 1 88 ? -0.227 1.123 9.289 1.00 97.50 88 LEU A C 1
ATOM 690 O O . LEU A 1 88 ? 0.788 0.806 8.682 1.00 97.50 88 LEU A O 1
ATOM 694 N N . ASN A 1 89 ? -1.434 1.082 8.716 1.00 97.81 89 ASN A N 1
ATOM 695 C CA . ASN A 1 89 ? -1.615 0.683 7.317 1.00 97.81 89 ASN A CA 1
ATOM 696 C C . ASN A 1 89 ? -0.857 1.608 6.356 1.00 97.81 89 ASN A C 1
ATOM 698 O O . ASN A 1 89 ? -0.239 1.124 5.412 1.00 97.81 89 ASN A O 1
ATOM 702 N N . MET A 1 90 ? -0.874 2.920 6.601 1.00 97.75 90 MET A N 1
ATOM 703 C CA . MET A 1 90 ? -0.146 3.888 5.779 1.00 97.75 90 MET A CA 1
ATOM 704 C C . MET A 1 90 ? 1.371 3.710 5.889 1.00 97.75 90 MET A C 1
ATOM 706 O O . MET A 1 90 ? 2.044 3.653 4.865 1.00 97.75 90 MET A O 1
ATOM 710 N N . ILE A 1 91 ? 1.903 3.557 7.107 1.00 97.88 91 ILE A N 1
ATOM 711 C CA . ILE A 1 91 ? 3.336 3.306 7.342 1.00 97.88 91 ILE A CA 1
ATOM 712 C C . ILE A 1 91 ? 3.768 1.987 6.691 1.00 97.88 91 ILE A C 1
ATOM 714 O O . ILE A 1 91 ? 4.770 1.938 5.984 1.00 97.88 91 ILE A O 1
ATOM 718 N N . THR A 1 92 ? 2.996 0.914 6.875 1.00 98.19 92 THR A N 1
ATOM 719 C CA . THR A 1 92 ? 3.278 -0.381 6.242 1.00 98.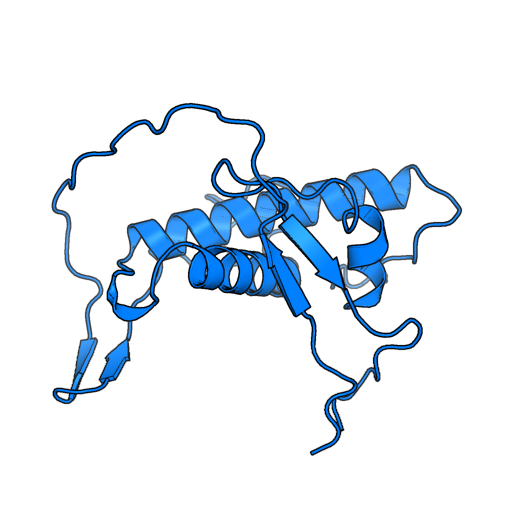19 92 THR A CA 1
ATOM 720 C C . THR A 1 92 ? 3.186 -0.298 4.718 1.00 98.19 92 THR A C 1
ATOM 722 O O . THR A 1 92 ? 4.008 -0.891 4.028 1.00 98.19 92 THR A O 1
ATOM 725 N N . GLY A 1 93 ? 2.238 0.464 4.170 1.00 97.81 93 GLY A N 1
ATOM 726 C CA . GLY A 1 93 ? 2.147 0.716 2.732 1.00 97.81 93 GLY A CA 1
ATOM 727 C C . GLY A 1 93 ? 3.373 1.429 2.168 1.00 97.81 93 GLY A C 1
ATOM 728 O O . GLY A 1 93 ? 3.895 1.023 1.134 1.00 97.81 93 GLY A O 1
ATOM 729 N N . ASP A 1 94 ? 3.875 2.441 2.871 1.00 98.25 94 ASP A N 1
ATOM 730 C CA . ASP A 1 94 ? 5.101 3.156 2.501 1.00 98.25 94 ASP A CA 1
ATOM 731 C C . ASP A 1 94 ? 6.342 2.240 2.517 1.00 98.25 94 ASP A C 1
ATOM 733 O O . ASP A 1 94 ? 7.164 2.258 1.594 1.00 98.25 94 ASP A O 1
ATOM 737 N N . GLN A 1 95 ? 6.432 1.344 3.506 1.00 97.44 95 GLN A N 1
ATOM 738 C CA . GLN A 1 95 ? 7.473 0.311 3.573 1.00 97.44 95 GLN A CA 1
ATOM 739 C C . GLN A 1 95 ? 7.370 -0.693 2.415 1.00 97.44 95 GLN A C 1
ATOM 741 O O . GLN A 1 95 ? 8.384 -1.045 1.808 1.00 97.44 95 GLN A O 1
ATOM 746 N N . ILE A 1 96 ? 6.154 -1.139 2.083 1.00 97.50 96 ILE A N 1
ATOM 747 C CA . ILE A 1 96 ? 5.901 -2.033 0.945 1.00 97.50 96 ILE A CA 1
ATOM 748 C C . ILE A 1 96 ? 6.330 -1.361 -0.362 1.00 97.50 96 ILE A C 1
ATOM 750 O O . ILE A 1 96 ? 7.046 -1.978 -1.151 1.00 97.50 96 ILE A O 1
ATOM 754 N N . TYR A 1 97 ? 5.946 -0.101 -0.577 1.00 97.88 97 TYR A N 1
ATOM 755 C CA . TYR A 1 97 ? 6.350 0.666 -1.755 1.00 97.88 97 TYR A CA 1
ATOM 756 C C . TYR A 1 97 ? 7.876 0.752 -1.871 1.00 97.88 97 TYR A C 1
ATOM 758 O O . TYR A 1 97 ? 8.442 0.418 -2.912 1.00 97.88 97 TYR A O 1
ATOM 766 N N . SER A 1 98 ? 8.548 1.129 -0.782 1.00 97.06 98 SER A N 1
ATOM 767 C CA . SER A 1 98 ? 10.010 1.250 -0.735 1.00 97.06 98 SER A CA 1
ATOM 768 C C . SER A 1 98 ? 10.708 -0.070 -1.074 1.00 97.06 98 SER A C 1
ATOM 770 O O . SER A 1 98 ? 11.679 -0.091 -1.830 1.00 97.06 98 SER A O 1
ATOM 772 N N . ASN A 1 99 ? 10.182 -1.189 -0.570 1.00 95.88 99 ASN A N 1
ATOM 773 C CA . ASN A 1 99 ? 10.694 -2.521 -0.881 1.00 95.88 99 ASN A CA 1
ATOM 774 C C . ASN A 1 99 ? 10.513 -2.870 -2.369 1.00 95.88 99 ASN A C 1
ATOM 776 O O . ASN A 1 99 ? 11.449 -3.348 -3.005 1.00 95.88 99 ASN A O 1
ATOM 780 N N . ILE A 1 100 ? 9.344 -2.582 -2.952 1.00 96.06 100 ILE A N 1
ATOM 781 C CA . ILE A 1 100 ? 9.098 -2.795 -4.387 1.00 96.06 100 ILE A CA 1
ATOM 782 C C . ILE A 1 100 ? 10.077 -1.973 -5.231 1.00 96.06 100 ILE A C 1
ATOM 784 O O . ILE A 1 100 ? 10.671 -2.528 -6.156 1.00 96.06 100 ILE A O 1
ATOM 788 N N . ARG A 1 101 ? 10.293 -0.688 -4.907 1.00 95.69 101 ARG A N 1
ATOM 789 C CA . ARG A 1 101 ? 11.279 0.169 -5.596 1.00 95.69 101 ARG A CA 1
ATOM 790 C C . ARG A 1 101 ? 12.668 -0.456 -5.556 1.00 95.69 101 ARG A C 1
ATOM 792 O O . ARG A 1 101 ? 13.254 -0.709 -6.605 1.00 95.69 101 ARG A O 1
ATOM 799 N N . PHE A 1 102 ? 13.138 -0.801 -4.361 1.00 94.06 102 PHE A N 1
ATOM 800 C CA . PHE A 1 102 ? 14.456 -1.396 -4.161 1.00 94.06 102 PHE A CA 1
ATOM 801 C C . PHE A 1 102 ? 14.640 -2.717 -4.916 1.00 94.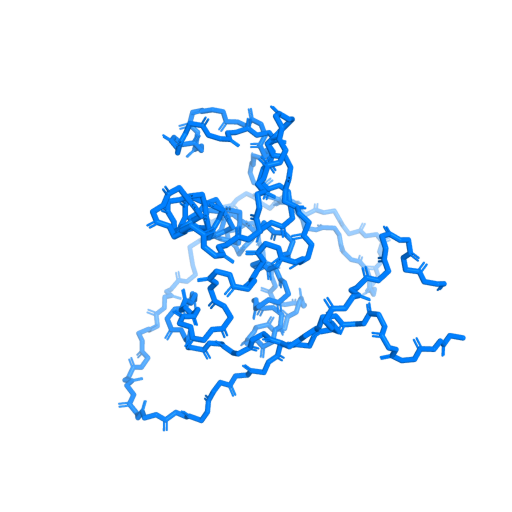06 102 PHE A C 1
ATOM 803 O O . PHE A 1 102 ? 15.680 -2.949 -5.531 1.00 94.06 102 PHE A O 1
ATOM 810 N N . GLN A 1 103 ? 13.639 -3.600 -4.892 1.00 92.56 103 GLN A N 1
ATOM 811 C CA . GLN A 1 103 ? 13.712 -4.870 -5.614 1.00 92.56 103 GLN A CA 1
ATOM 812 C C . GLN A 1 103 ? 13.648 -4.681 -7.129 1.00 92.56 103 GLN A C 1
ATOM 814 O O . GLN A 1 103 ? 14.355 -5.376 -7.855 1.00 92.56 103 GLN A O 1
ATOM 819 N N . THR A 1 104 ? 12.856 -3.718 -7.603 1.00 92.88 104 THR A N 1
ATOM 820 C CA . THR A 1 104 ? 12.742 -3.397 -9.031 1.00 92.88 104 THR A CA 1
ATOM 821 C C . THR A 1 104 ? 14.050 -2.833 -9.579 1.00 92.88 104 THR A C 1
ATOM 823 O O . THR A 1 104 ? 14.507 -3.260 -10.632 1.00 92.88 104 THR A O 1
ATOM 826 N N . GLU A 1 105 ? 14.709 -1.937 -8.844 1.00 90.06 105 GLU A N 1
ATOM 827 C CA . GLU A 1 105 ? 15.999 -1.354 -9.244 1.00 90.06 105 GLU A CA 1
ATOM 828 C C . GLU A 1 105 ? 17.133 -2.392 -9.300 1.00 90.06 105 GLU A C 1
ATOM 830 O O . GLU A 1 105 ? 18.093 -2.233 -10.053 1.00 90.06 105 GLU A O 1
ATOM 835 N N . ARG A 1 106 ? 17.030 -3.475 -8.520 1.00 88.94 106 ARG A N 1
ATOM 836 C CA . ARG A 1 106 ? 18.056 -4.526 -8.435 1.00 88.94 106 ARG A CA 1
ATOM 837 C C . ARG A 1 106 ? 17.804 -5.727 -9.342 1.00 88.94 106 ARG A C 1
ATOM 839 O O . ARG A 1 106 ? 18.722 -6.524 -9.536 1.00 88.94 106 ARG A O 1
ATOM 846 N N . ASN A 1 107 ? 16.593 -5.887 -9.867 1.00 88.94 107 ASN A N 1
ATOM 847 C CA . ASN A 1 107 ? 16.204 -7.033 -10.679 1.00 88.94 107 ASN A CA 1
ATOM 848 C C . ASN A 1 107 ? 15.855 -6.593 -12.105 1.00 88.94 107 ASN A C 1
ATOM 850 O O . ASN A 1 107 ? 14.796 -6.026 -12.347 1.00 88.94 107 ASN A O 1
ATOM 854 N N . LEU A 1 108 ? 16.714 -6.942 -13.067 1.00 80.25 108 LEU A N 1
ATOM 855 C CA . LEU A 1 108 ? 16.526 -6.616 -14.488 1.00 80.25 108 LEU A CA 1
ATOM 856 C C . LEU A 1 108 ? 15.276 -7.255 -15.120 1.00 80.25 108 LEU A C 1
ATOM 858 O O . LEU A 1 108 ? 14.868 -6.833 -16.197 1.00 80.25 108 LEU A O 1
ATOM 862 N N . MET A 1 109 ? 14.685 -8.266 -14.477 1.00 84.81 109 MET A N 1
ATOM 863 C CA . MET A 1 109 ? 13.449 -8.924 -14.920 1.00 84.81 109 MET A CA 1
ATOM 864 C C . MET A 1 109 ? 12.196 -8.347 -14.246 1.00 84.81 109 MET A C 1
ATOM 866 O O . MET A 1 109 ? 11.087 -8.793 -14.535 1.00 84.81 109 MET A O 1
ATOM 870 N N . ALA A 1 110 ? 12.341 -7.394 -13.319 1.00 87.94 110 ALA A N 1
ATOM 871 C CA . ALA A 1 110 ? 11.198 -6.749 -12.691 1.00 87.94 110 ALA A CA 1
ATOM 872 C C . ALA A 1 110 ? 10.523 -5.767 -13.657 1.00 87.94 110 ALA A C 1
ATOM 874 O O . ALA A 1 110 ? 11.174 -5.093 -14.457 1.00 87.94 110 ALA A O 1
ATOM 875 N N . TYR A 1 111 ? 9.201 -5.648 -13.546 1.00 90.44 111 TYR A N 1
ATOM 876 C CA . TYR A 1 111 ? 8.456 -4.634 -14.282 1.00 90.44 111 TYR A CA 1
ATOM 877 C C . TYR A 1 111 ? 8.916 -3.238 -13.867 1.00 90.44 111 TYR A C 1
ATOM 879 O O . TYR A 1 111 ? 8.848 -2.888 -12.686 1.00 90.44 111 TYR A O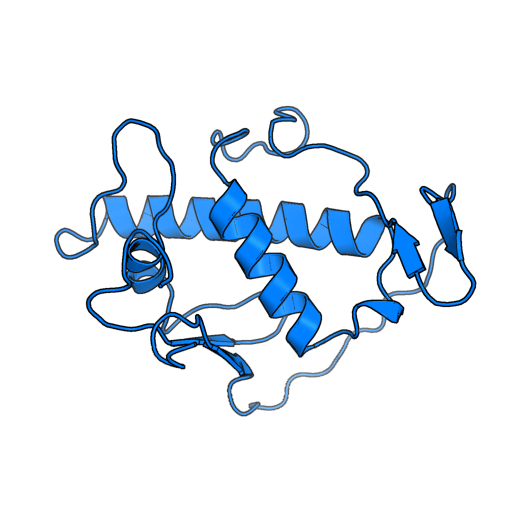 1
ATOM 887 N N . ARG A 1 112 ? 9.332 -2.436 -14.853 1.00 91.50 112 ARG A N 1
ATOM 888 C CA . ARG A 1 112 ? 9.719 -1.040 -14.646 1.00 91.50 112 ARG A CA 1
ATOM 889 C C . ARG A 1 112 ? 8.584 -0.265 -13.970 1.00 91.50 112 ARG A C 1
ATOM 891 O O . ARG A 1 112 ? 7.402 -0.480 -14.248 1.00 91.50 112 ARG A O 1
ATOM 898 N N . ILE A 1 113 ? 8.976 0.627 -13.068 1.00 94.06 113 ILE A N 1
ATOM 899 C CA . ILE A 1 113 ? 8.108 1.671 -12.527 1.00 94.06 113 ILE A CA 1
ATOM 900 C C . ILE A 1 113 ? 8.363 2.907 -13.378 1.00 94.06 113 ILE A C 1
ATOM 902 O O . ILE A 1 113 ? 9.523 3.263 -13.598 1.00 94.06 113 ILE A O 1
ATOM 906 N N . GLU A 1 114 ? 7.292 3.491 -13.902 1.00 92.50 114 GLU A N 1
ATOM 907 C CA . GLU A 1 114 ? 7.380 4.641 -14.795 1.00 92.50 114 GLU A CA 1
ATOM 908 C C . GLU A 1 114 ? 7.951 5.866 -14.066 1.00 92.50 114 GLU A C 1
ATOM 910 O O . GLU A 1 114 ? 8.084 5.897 -12.837 1.00 92.50 114 GLU A O 1
ATOM 915 N N . ASP A 1 115 ? 8.320 6.883 -14.841 1.00 92.75 115 ASP A N 1
ATOM 916 C CA . ASP A 1 115 ? 9.013 8.067 -14.325 1.00 92.75 115 ASP A CA 1
ATOM 917 C C . ASP A 1 115 ? 8.128 8.914 -13.386 1.00 92.75 115 ASP A C 1
ATOM 919 O O . ASP A 1 115 ? 8.644 9.708 -12.601 1.00 92.75 115 ASP A O 1
ATOM 923 N N . ASP A 1 116 ? 6.806 8.711 -13.415 1.00 94.31 116 ASP A N 1
ATOM 924 C CA . ASP A 1 116 ? 5.854 9.309 -12.471 1.00 94.31 116 ASP A CA 1
ATOM 925 C C . ASP A 1 116 ? 5.885 8.662 -11.071 1.00 94.31 116 ASP A C 1
ATOM 927 O O . ASP A 1 116 ? 5.315 9.201 -10.121 1.00 94.31 116 ASP A O 1
ATOM 931 N N . GLY A 1 117 ? 6.570 7.524 -10.932 1.00 95.12 117 GLY A N 1
ATOM 932 C CA . GLY A 1 117 ? 6.734 6.778 -9.691 1.00 95.12 117 GLY A CA 1
ATOM 933 C C . GLY A 1 117 ? 5.539 5.912 -9.290 1.00 95.12 117 GLY A C 1
ATOM 934 O O . GLY A 1 117 ? 5.673 5.110 -8.369 1.00 95.12 117 GLY A O 1
ATOM 935 N N . TYR A 1 118 ? 4.384 5.999 -9.948 1.00 96.31 118 TYR A N 1
ATOM 936 C CA . TYR A 1 118 ? 3.210 5.255 -9.497 1.00 96.31 118 TYR A CA 1
ATOM 937 C C . TYR A 1 118 ? 3.349 3.754 -9.776 1.00 96.31 118 TYR A C 1
ATOM 939 O O . TYR A 1 118 ? 3.789 3.317 -10.839 1.00 96.31 118 TYR A O 1
ATOM 947 N N . LEU A 1 119 ? 2.949 2.935 -8.798 1.00 94.69 119 LEU A N 1
ATOM 948 C CA . LEU A 1 119 ? 2.912 1.485 -8.976 1.00 94.69 119 LEU A CA 1
ATOM 949 C C . LEU A 1 119 ? 1.649 1.056 -9.719 1.00 94.69 119 LEU A C 1
ATOM 951 O O . LEU A 1 119 ? 0.537 1.470 -9.388 1.00 94.69 119 LEU A O 1
ATOM 955 N N . LEU A 1 120 ? 1.836 0.120 -10.640 1.00 92.38 120 LEU A N 1
ATOM 956 C CA . LEU A 1 120 ? 0.792 -0.697 -11.239 1.00 92.38 120 LEU A CA 1
ATOM 957 C C . LEU A 1 120 ? 0.748 -2.066 -10.550 1.00 92.38 120 LEU A C 1
ATOM 959 O O . LEU A 1 120 ? 1.722 -2.501 -9.933 1.00 92.38 120 LEU A O 1
ATOM 963 N N . VAL A 1 121 ? -0.360 -2.796 -10.715 1.00 90.06 121 VAL A N 1
ATOM 964 C CA . VAL A 1 121 ? -0.547 -4.134 -10.114 1.00 90.06 121 VAL A CA 1
ATOM 965 C C . VAL A 1 121 ? 0.606 -5.082 -10.463 1.00 90.06 121 VAL A C 1
ATOM 967 O O . VAL A 1 121 ? 1.118 -5.782 -9.592 1.00 90.06 121 VAL A O 1
ATOM 970 N N . ARG A 1 122 ? 1.101 -5.031 -11.708 1.00 90.25 122 ARG A N 1
ATOM 971 C CA . ARG A 1 122 ? 2.252 -5.828 -12.169 1.00 90.25 122 ARG A CA 1
ATOM 972 C C . ARG A 1 122 ? 3.520 -5.622 -11.333 1.00 90.25 122 ARG A C 1
ATOM 974 O O . ARG A 1 122 ? 4.308 -6.553 -11.185 1.00 90.25 122 ARG A O 1
ATOM 981 N N . ASN A 1 123 ? 3.721 -4.447 -10.730 1.00 93.06 123 ASN A N 1
ATOM 982 C CA . ASN A 1 123 ? 4.899 -4.187 -9.898 1.00 93.06 123 ASN A CA 1
ATOM 983 C C . ASN A 1 123 ? 4.875 -4.992 -8.584 1.00 93.06 123 ASN A C 1
ATOM 985 O O . ASN A 1 123 ? 5.932 -5.231 -8.000 1.00 93.06 123 ASN A O 1
ATOM 989 N N . PHE A 1 124 ? 3.719 -5.510 -8.147 1.00 92.81 124 PHE A N 1
ATOM 990 C CA . PHE A 1 124 ? 3.644 -6.428 -7.002 1.00 92.81 124 PHE A CA 1
ATOM 991 C C . PHE A 1 124 ? 4.319 -7.775 -7.255 1.00 92.81 124 PHE A C 1
ATOM 993 O O . PHE A 1 124 ? 4.607 -8.497 -6.299 1.00 92.81 124 PHE A O 1
ATOM 1000 N N . HIS A 1 125 ? 4.666 -8.097 -8.505 1.00 90.94 125 HIS A N 1
ATOM 1001 C CA . HIS A 1 125 ? 5.452 -9.289 -8.814 1.00 90.94 125 HIS A CA 1
ATOM 1002 C C . HIS A 1 125 ? 6.804 -9.291 -8.087 1.00 90.94 125 HIS A C 1
ATOM 1004 O O . HIS A 1 125 ? 7.300 -10.357 -7.740 1.00 90.94 125 HIS A O 1
ATOM 1010 N N . ALA A 1 126 ? 7.357 -8.111 -7.780 1.00 92.06 126 ALA A N 1
ATOM 1011 C CA . ALA A 1 126 ? 8.590 -7.981 -7.008 1.00 92.06 126 ALA A CA 1
ATOM 1012 C C . ALA A 1 126 ? 8.479 -8.560 -5.586 1.00 92.06 126 ALA A C 1
ATOM 1014 O O . ALA A 1 126 ? 9.480 -8.947 -5.004 1.00 92.06 126 ALA A O 1
ATOM 1015 N N . ILE A 1 127 ? 7.278 -8.628 -5.005 1.00 91.88 127 ILE A N 1
ATOM 1016 C CA . ILE A 1 127 ? 7.086 -9.001 -3.593 1.00 91.88 127 ILE A CA 1
ATOM 1017 C C . ILE A 1 127 ? 6.112 -10.163 -3.379 1.00 91.88 127 ILE A C 1
ATOM 1019 O O . ILE A 1 127 ? 5.950 -10.602 -2.241 1.00 91.88 127 ILE A O 1
ATOM 1023 N N . LYS A 1 128 ? 5.459 -10.664 -4.437 1.00 86.44 128 LYS A N 1
ATOM 1024 C CA . LYS A 1 128 ? 4.331 -11.611 -4.349 1.00 86.44 128 LYS A CA 1
ATOM 1025 C C . LYS A 1 128 ? 4.625 -12.886 -3.541 1.00 86.44 128 LYS A C 1
ATOM 1027 O O . LYS A 1 128 ? 3.713 -13.416 -2.909 1.00 86.44 128 LYS A O 1
ATOM 1032 N N . ASP A 1 129 ? 5.885 -13.331 -3.522 1.00 83.75 129 ASP A N 1
ATOM 1033 C CA . ASP A 1 129 ? 6.317 -14.582 -2.880 1.00 83.75 129 ASP A CA 1
ATOM 1034 C C . ASP A 1 129 ? 6.937 -14.384 -1.484 1.00 83.75 129 ASP A C 1
ATOM 1036 O O . ASP A 1 129 ? 7.115 -15.347 -0.736 1.00 83.75 129 ASP A O 1
ATOM 1040 N N . VAL A 1 130 ? 7.262 -13.143 -1.107 1.00 86.88 130 VAL A N 1
ATOM 1041 C CA . VAL A 1 130 ? 8.020 -12.816 0.120 1.00 86.88 130 VAL A CA 1
ATOM 1042 C C . VAL A 1 130 ? 7.356 -11.737 0.978 1.00 86.88 130 VAL A C 1
ATOM 1044 O O . VAL A 1 130 ? 7.973 -11.207 1.903 1.00 86.88 130 VAL A O 1
ATOM 1047 N N . LEU A 1 131 ? 6.099 -11.393 0.699 1.00 93.12 131 LEU A N 1
ATOM 1048 C CA . LEU A 1 131 ? 5.403 -10.329 1.410 1.00 93.12 131 LEU A CA 1
ATOM 1049 C C . LEU A 1 131 ? 5.114 -10.705 2.870 1.00 93.12 131 LEU A C 1
ATOM 1051 O O . LEU A 1 131 ? 4.317 -11.596 3.177 1.00 93.12 131 LEU A O 1
ATOM 1055 N N . VAL A 1 132 ? 5.723 -9.948 3.779 1.00 94.25 132 VAL A N 1
ATOM 1056 C CA . VAL A 1 132 ? 5.440 -9.960 5.215 1.00 94.25 132 VAL A CA 1
ATOM 1057 C C . VAL A 1 132 ? 4.955 -8.572 5.618 1.00 94.25 132 VAL A C 1
ATOM 1059 O O . VAL A 1 132 ? 5.619 -7.575 5.345 1.00 94.25 132 VAL A O 1
ATOM 1062 N N . ALA A 1 133 ? 3.798 -8.505 6.270 1.00 95.19 133 ALA A N 1
ATOM 1063 C CA . ALA A 1 133 ? 3.203 -7.269 6.771 1.00 95.19 133 ALA A CA 1
ATOM 1064 C C . ALA A 1 133 ? 2.437 -7.559 8.067 1.00 95.19 133 ALA A C 1
ATOM 1066 O O . ALA A 1 133 ? 1.923 -8.659 8.247 1.00 95.19 133 ALA A O 1
ATOM 1067 N N . PHE A 1 134 ? 2.370 -6.599 8.993 1.00 95.69 134 PHE A N 1
ATOM 1068 C CA . PHE A 1 134 ? 1.655 -6.759 10.274 1.00 95.69 134 PHE A CA 1
ATOM 1069 C C . PHE A 1 134 ? 2.001 -8.060 11.036 1.00 95.69 134 PHE A C 1
ATOM 1071 O O . PHE A 1 134 ? 1.135 -8.690 11.639 1.00 95.69 134 PHE A O 1
ATOM 1078 N N . GLY A 1 135 ? 3.258 -8.513 10.951 1.00 92.69 135 GLY A N 1
ATOM 1079 C CA . GLY A 1 135 ? 3.716 -9.755 11.585 1.00 92.69 135 GLY A CA 1
ATOM 1080 C C . GLY A 1 135 ? 3.168 -11.053 10.969 1.00 92.69 135 GLY A C 1
ATOM 1081 O O . GLY A 1 135 ? 3.308 -12.112 11.576 1.00 92.69 135 GLY A O 1
ATOM 1082 N N . LYS A 1 136 ? 2.539 -11.011 9.788 1.00 93.38 136 LYS A N 1
ATOM 1083 C CA . LYS A 1 136 ? 2.015 -12.188 9.075 1.00 93.38 136 LYS A CA 1
ATOM 1084 C C . LYS A 1 136 ? 2.575 -12.249 7.646 1.00 93.38 136 LYS A C 1
ATOM 1086 O O . LYS A 1 136 ? 2.929 -11.228 7.057 1.00 93.38 136 LYS A O 1
ATOM 1091 N N . ARG A 1 137 ? 2.657 -13.461 7.085 1.00 94.31 137 ARG A N 1
ATOM 1092 C CA . ARG A 1 137 ? 3.046 -13.699 5.686 1.00 94.31 137 ARG A CA 1
ATOM 1093 C C . ARG A 1 137 ? 1.806 -13.745 4.797 1.00 94.31 137 ARG A C 1
ATOM 1095 O O . ARG A 1 137 ? 0.833 -14.429 5.125 1.00 94.31 137 ARG A O 1
ATOM 1102 N N . PHE A 1 138 ? 1.882 -13.066 3.662 1.00 92.38 138 PHE A N 1
ATOM 1103 C CA . PHE A 1 138 ? 0.818 -12.994 2.671 1.00 92.38 138 PHE A CA 1
ATOM 1104 C C . PHE A 1 138 ? 1.300 -13.521 1.329 1.00 92.38 138 PHE A C 1
ATOM 1106 O O . PHE A 1 138 ? 2.467 -13.365 0.972 1.00 92.38 138 PHE A O 1
ATOM 1113 N N . ARG A 1 139 ? 0.376 -14.120 0.582 1.00 89.88 139 ARG A N 1
ATOM 1114 C CA . ARG A 1 139 ? 0.546 -14.405 -0.839 1.00 89.88 139 ARG A CA 1
ATOM 1115 C C . ARG A 1 139 ? -0.385 -13.492 -1.622 1.00 89.88 139 ARG A C 1
ATOM 1117 O O . ARG A 1 139 ? -1.558 -13.374 -1.269 1.00 89.88 139 ARG A O 1
ATOM 1124 N N . ILE A 1 140 ? 0.148 -12.863 -2.665 1.00 87.25 140 ILE A N 1
ATOM 1125 C CA . ILE A 1 140 ? -0.628 -12.039 -3.594 1.00 87.25 140 ILE A CA 1
ATOM 1126 C C . ILE A 1 140 ? -0.726 -12.793 -4.914 1.00 87.25 140 ILE A C 1
ATOM 1128 O O . ILE A 1 140 ? 0.295 -13.213 -5.461 1.00 87.25 140 ILE A O 1
ATOM 1132 N N . THR A 1 141 ? -1.939 -12.934 -5.434 1.00 85.12 141 THR A N 1
ATOM 1133 C CA . THR A 1 141 ? -2.183 -13.421 -6.792 1.00 85.12 141 THR A CA 1
ATOM 1134 C C . THR A 1 141 ? -3.004 -12.402 -7.577 1.00 85.12 141 THR A C 1
ATOM 1136 O O . THR A 1 141 ? -3.869 -11.712 -7.035 1.00 85.12 141 THR A O 1
ATOM 1139 N N . PHE A 1 142 ? -2.671 -12.262 -8.855 1.00 82.06 142 PHE A N 1
ATOM 1140 C CA . PHE A 1 142 ? -3.308 -11.379 -9.830 1.00 82.06 142 PHE A CA 1
ATOM 1141 C C . PHE A 1 142 ? -3.029 -11.946 -11.229 1.00 82.06 142 PHE A C 1
ATOM 1143 O O . PHE A 1 142 ? -2.103 -12.746 -11.381 1.00 82.06 142 PHE A O 1
ATOM 1150 N N . ALA A 1 143 ? -3.839 -11.577 -12.224 1.00 75.81 143 ALA A N 1
ATOM 1151 C CA . ALA A 1 143 ? -3.646 -12.017 -13.605 1.00 75.81 143 ALA A CA 1
ATOM 1152 C C . ALA A 1 143 ? -2.279 -11.566 -14.155 1.00 75.81 143 ALA A C 1
ATOM 1154 O O . ALA A 1 143 ? -1.778 -10.513 -13.762 1.00 75.81 143 ALA A O 1
ATOM 1155 N N . ASP A 1 144 ? -1.685 -12.347 -15.064 1.00 63.59 144 ASP A N 1
ATOM 1156 C CA . ASP A 1 144 ? -0.379 -12.021 -15.665 1.00 63.59 144 ASP A CA 1
ATOM 1157 C C . ASP A 1 144 ? -0.434 -10.737 -16.515 1.00 63.59 144 ASP A C 1
ATOM 1159 O O . ASP A 1 144 ? 0.528 -9.967 -16.539 1.00 63.59 144 ASP A O 1
ATOM 1163 N N . GLU A 1 145 ? -1.593 -10.456 -17.120 1.00 62.25 145 GLU A N 1
ATOM 1164 C CA . GLU A 1 145 ? -1.956 -9.164 -17.709 1.00 62.25 145 GLU A CA 1
ATOM 1165 C C . GLU A 1 145 ? -3.158 -8.581 -16.952 1.00 62.25 145 GLU A C 1
ATOM 1167 O O . GLU A 1 145 ? -4.299 -8.753 -17.380 1.00 62.25 145 GLU A O 1
ATOM 1172 N N . PRO A 1 146 ? -2.948 -7.920 -15.800 1.00 55.38 146 PRO A N 1
ATOM 1173 C CA . PRO A 1 146 ? -4.045 -7.252 -15.119 1.00 55.38 146 PRO A CA 1
ATOM 1174 C C . PRO A 1 146 ? -4.510 -6.109 -16.021 1.00 55.38 146 PRO A C 1
ATOM 1176 O O . PRO A 1 146 ? -3.683 -5.284 -16.439 1.00 55.38 146 PRO A O 1
ATOM 1179 N N . SER A 1 147 ? -5.801 -6.068 -16.360 1.00 53.91 147 SER A N 1
ATOM 1180 C CA . SER A 1 147 ? -6.303 -5.000 -17.215 1.00 53.91 147 SER A CA 1
ATOM 1181 C C . SER A 1 147 ? -6.006 -3.653 -16.537 1.00 53.91 147 SER A C 1
ATOM 1183 O O . SER A 1 147 ? -6.192 -3.460 -15.333 1.00 53.91 147 SER A O 1
ATOM 1185 N N . ILE A 1 148 ? -5.455 -2.704 -17.299 1.00 51.22 148 ILE A N 1
ATOM 1186 C CA . ILE A 1 148 ? -5.096 -1.366 -16.783 1.00 51.22 148 ILE A CA 1
ATOM 1187 C C . ILE A 1 148 ? -6.360 -0.621 -16.310 1.00 51.22 148 ILE A C 1
ATOM 1189 O O . ILE A 1 148 ? -6.301 0.288 -15.482 1.00 51.22 148 ILE A O 1
ATOM 1193 N N . TYR A 1 149 ? -7.513 -1.054 -16.814 1.00 45.47 149 TYR A N 1
ATOM 1194 C CA . TYR A 1 149 ? -8.837 -0.566 -16.497 1.00 45.47 149 TYR A CA 1
ATOM 1195 C C . TYR A 1 149 ? -9.665 -1.783 -16.115 1.00 45.47 149 TYR A C 1
ATOM 1197 O O . TYR A 1 149 ? -10.155 -2.460 -17.013 1.00 45.47 149 TYR A O 1
ATOM 1205 N N . GLY A 1 150 ? -9.783 -2.067 -14.812 1.00 41.28 150 GLY A N 1
ATOM 1206 C CA . GLY A 1 150 ? -10.674 -3.124 -14.330 1.00 41.28 150 GLY A CA 1
ATOM 1207 C C . GLY A 1 150 ? -12.008 -3.055 -15.074 1.00 41.28 150 GLY A C 1
ATOM 1208 O O . GLY A 1 150 ? -12.587 -1.969 -15.174 1.00 41.28 150 GLY A O 1
ATOM 1209 N N . SER A 1 151 ? -12.414 -4.177 -15.670 1.00 34.88 151 SER A N 1
ATOM 1210 C CA . SER A 1 151 ? -13.550 -4.245 -16.604 1.00 34.88 151 SER A CA 1
ATOM 1211 C C . SER A 1 151 ? -14.871 -3.744 -16.023 1.00 34.88 151 SER A C 1
ATOM 1213 O O . SER A 1 151 ? -15.184 -4.167 -14.882 1.00 34.88 151 SER A O 1
#

Organism: Bactrocera latifrons (NCBI:txid174628)

Foldseek 3Di:
DDPAQDKDKDFDDDPDDDDDDDDDDDDDFPWDDPDPVDIDAEAPDDQQPCVLLVLVCRPQLVVLLVVLVVVCCNPPPPVPDHRVNSVLSSNQSSVLLSQLVVLQVVDPPADDQDPVSHDDPSSCVSCQQPDDGPNTDMHIDHDPCNPPDND

pLDDT: mean 80.06, std 20.99, range [34.88, 98.25]

Sequence (151 aa):
MNEEDIIRVEKAPLEVMNEINDELNNNTSAYTRICDFSRIVRASWHQGNELIFTSGFAGVQCCAMALASILRASILAPQQWFTNTLNLNMITGDQIYSNIRFQTERNLMAYRIEDDGYLLVRNFHAIKDVLVAFGKRFRITFADEPSIYGS

Radius of gyration: 16.62 Å; chains: 1; bounding box: 44×36×43 Å

Secondary structure (DSSP, 8-state):
--TTS--EEEEPPPPP-PPPPPP--------EE-SSS-EE---SS-TT-TTT-TTS-TTT-HHHHHHHHHHHHHHS-GGG--HHHHHHHHHHHHHHHHHHHHHHHH-TTSPPPPTT-PPPGGGGGGTTTT-EETTEEEEEE--SS--SS--